Protein AF-A0A6L8VLN7-F1 (afdb_monomer)

Radius of gyration: 15.33 Å; Cα contacts (8 Å, |Δi|>4): 61; chains: 1; bounding box: 36×25×39 Å

Nearest PDB structures (foldseek):
  5o51-assembly1_A  TM=8.908E-01  e=2.111E+00  Aspergillus fumigatus Af293
  6sh9-assembly1_B  TM=7.930E-01  e=3.051E+00  Bifidobacterium longum subsp. longum JCM 1217
  6qfk-assembly1_A  TM=7.607E-01  e=3.244E+00  Bifidobacterium longum
  6rm3-assemb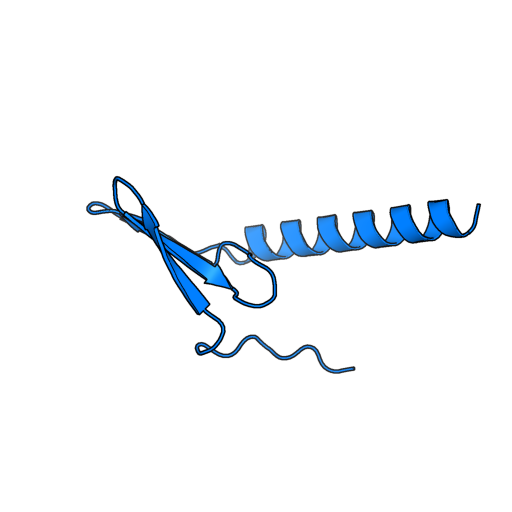ly1_SGG  TM=6.582E-01  e=2.699E+00  Vairimorpha necatrix
  7brs-assembly4_D  TM=4.285E-01  e=3.668E+00  Escherichia coli K-12

Solvent-accessible surface area (backbone atoms only — not comparable to full-atom values): 4054 Å² total; per-residue (Å²): 135,83,78,78,73,82,54,86,82,46,57,45,74,45,81,49,98,72,36,38,40,31,21,32,59,91,75,65,44,75,47,34,40,37,39,95,89,49,76,50,63,61,47,74,67,58,55,51,51,52,53,52,52,52,50,53,51,54,53,52,51,53,55,60,72,77,102

Secondary structure (DSSP, 8-state):
-PPP---TTSEEEEEETTEEEEEETTT--EEEEEESS-EEEPPHHHHHHHHHHHHHHHHHHHHHHT-

Organism: NCBI:txid1465486

Structure (mmCIF, N/CA/C/O backbone):
data_AF-A0A6L8VLN7-F1
#
_entry.id   AF-A0A6L8VLN7-F1
#
loop_
_atom_site.group_PDB
_atom_site.id
_atom_site.type_symbol
_atom_site.label_atom_id
_atom_site.label_alt_id
_atom_site.label_comp_id
_atom_site.label_asym_id
_atom_site.label_entity_id
_atom_site.label_seq_id
_atom_site.pdbx_PDB_ins_code
_atom_site.Cartn_x
_atom_site.Cartn_y
_atom_site.Cartn_z
_atom_site.occupancy
_atom_site.B_iso_or_equiv
_atom_site.auth_seq_id
_atom_site.auth_comp_id
_atom_site.auth_asym_id
_atom_site.auth_atom_id
_atom_site.pdbx_PDB_model_num
ATOM 1 N N . MET A 1 1 ? 0.708 0.758 26.062 1.00 39.97 1 MET A N 1
ATOM 2 C CA . MET A 1 1 ? 0.576 -0.135 24.888 1.00 39.97 1 MET A CA 1
ATOM 3 C C . MET A 1 1 ? 1.718 0.166 23.926 1.00 39.97 1 MET A C 1
ATOM 5 O O . MET A 1 1 ? 1.718 1.227 23.312 1.00 39.97 1 MET A O 1
ATOM 9 N N . ALA A 1 2 ? 2.740 -0.691 23.880 1.00 44.28 2 ALA A N 1
ATOM 10 C CA . ALA A 1 2 ? 3.885 -0.521 22.986 1.00 44.28 2 ALA A CA 1
ATOM 11 C C . ALA A 1 2 ? 3.453 -0.832 21.543 1.00 44.28 2 ALA A C 1
ATOM 13 O O . ALA A 1 2 ? 2.838 -1.868 21.302 1.00 44.28 2 ALA A O 1
ATOM 14 N N . ARG A 1 3 ? 3.731 0.061 20.583 1.00 49.34 3 ARG A N 1
ATOM 15 C CA . ARG A 1 3 ? 3.539 -0.261 19.161 1.00 49.34 3 ARG A CA 1
ATOM 16 C C . ARG A 1 3 ? 4.616 -1.275 18.792 1.00 49.34 3 ARG A C 1
ATOM 18 O O . ARG A 1 3 ? 5.794 -0.936 18.886 1.00 49.34 3 ARG A O 1
ATOM 25 N N . LYS A 1 4 ? 4.220 -2.491 18.397 1.00 51.62 4 LYS A N 1
ATOM 26 C CA . LYS A 1 4 ? 5.120 -3.421 17.708 1.00 51.62 4 LYS A CA 1
ATOM 27 C C . LYS A 1 4 ? 5.746 -2.653 16.547 1.00 51.62 4 LYS A C 1
ATOM 29 O O . LYS A 1 4 ? 5.044 -2.122 15.691 1.00 51.62 4 LYS A O 1
ATOM 34 N N . ILE A 1 5 ? 7.063 -2.517 16.579 1.00 51.91 5 ILE A N 1
ATOM 35 C CA . ILE A 1 5 ? 7.830 -2.080 15.420 1.00 51.91 5 ILE A CA 1
ATOM 36 C C . ILE A 1 5 ? 7.699 -3.253 14.449 1.00 51.91 5 ILE A C 1
ATOM 38 O O . ILE A 1 5 ? 8.080 -4.365 14.816 1.00 51.91 5 ILE A O 1
ATOM 42 N N . SER A 1 6 ? 7.046 -3.037 13.305 1.00 52.06 6 SER A N 1
ATOM 43 C CA . SER A 1 6 ? 6.687 -4.101 12.366 1.00 52.06 6 SER A CA 1
ATOM 44 C C . SER A 1 6 ? 7.893 -4.978 12.056 1.00 52.06 6 SER A C 1
ATOM 46 O O . SER A 1 6 ? 8.931 -4.497 11.588 1.00 52.06 6 SER A O 1
ATOM 48 N N . SER A 1 7 ? 7.765 -6.266 12.380 1.00 50.91 7 SER A N 1
ATOM 49 C CA . SER A 1 7 ? 8.799 -7.241 12.062 1.00 50.91 7 SER A CA 1
ATOM 50 C C . SER A 1 7 ? 8.821 -7.448 10.547 1.00 50.91 7 SER A C 1
ATOM 52 O O . SER A 1 7 ? 7.797 -7.278 9.882 1.00 50.91 7 SER A O 1
ATOM 54 N N . PRO A 1 8 ? 9.977 -7.789 9.954 1.00 58.19 8 PRO A N 1
ATOM 55 C CA . PRO A 1 8 ? 10.071 -8.069 8.519 1.00 58.19 8 PRO A CA 1
ATOM 56 C C . PRO A 1 8 ? 9.107 -9.178 8.055 1.00 58.19 8 PRO A C 1
ATOM 58 O O . PRO A 1 8 ? 8.750 -9.190 6.878 1.00 58.19 8 PRO A O 1
ATOM 61 N N . GLU A 1 9 ? 8.653 -10.022 8.986 1.00 58.03 9 GLU A N 1
ATOM 62 C CA . GLU A 1 9 ? 7.649 -11.082 8.828 1.00 58.03 9 GLU A CA 1
ATOM 63 C C . GLU A 1 9 ? 6.235 -10.560 8.478 1.00 58.03 9 GLU A C 1
ATOM 65 O O . GLU A 1 9 ? 5.446 -11.274 7.869 1.00 58.03 9 GLU A O 1
ATOM 70 N N . ASP A 1 10 ? 5.906 -9.299 8.788 1.00 72.31 10 ASP A N 1
ATOM 71 C CA . ASP A 1 10 ? 4.558 -8.736 8.600 1.00 72.31 10 ASP A CA 1
ATOM 72 C C . ASP A 1 10 ? 4.371 -8.114 7.202 1.00 72.31 10 ASP A C 1
AT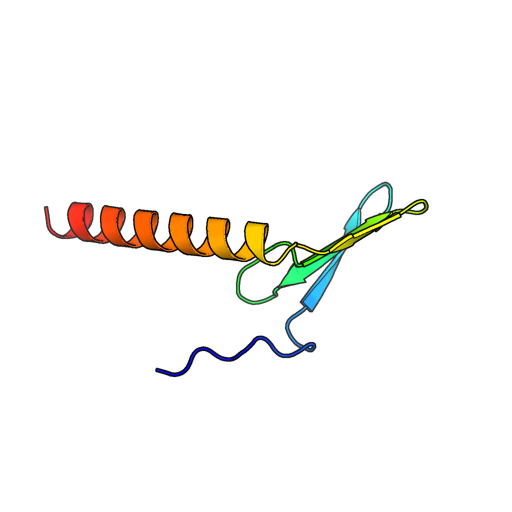OM 74 O O . ASP A 1 10 ? 3.702 -7.091 7.045 1.00 72.31 10 ASP A O 1
ATOM 78 N N . ARG A 1 11 ? 5.012 -8.659 6.162 1.00 79.38 11 ARG A N 1
ATOM 79 C CA . ARG A 1 11 ? 4.991 -8.090 4.803 1.00 79.38 11 ARG A CA 1
ATOM 80 C C . ARG A 1 11 ? 4.328 -9.039 3.817 1.00 79.38 11 ARG A C 1
ATOM 82 O O . ARG A 1 11 ? 4.789 -10.153 3.612 1.00 79.38 11 ARG A O 1
ATOM 89 N N . VAL A 1 12 ? 3.294 -8.554 3.136 1.00 85.06 12 VAL A N 1
ATOM 90 C CA . VAL A 1 12 ? 2.601 -9.279 2.066 1.00 85.06 12 VAL A CA 1
ATOM 91 C C . VAL A 1 12 ? 2.998 -8.6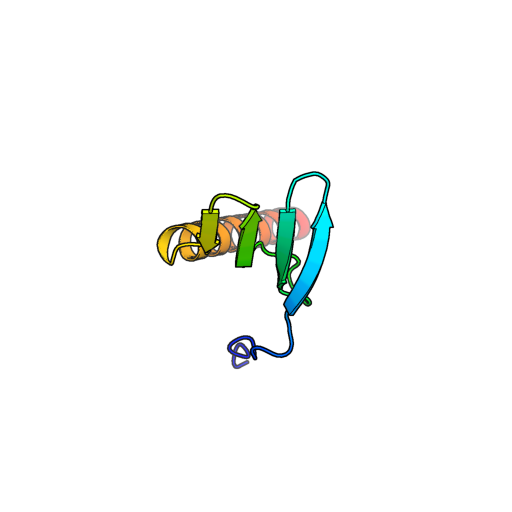79 0.727 1.00 85.06 12 VAL A C 1
ATOM 93 O O . VAL A 1 12 ? 2.809 -7.483 0.492 1.00 85.06 12 VAL A O 1
ATOM 96 N N . SER A 1 13 ? 3.547 -9.501 -0.161 1.00 87.06 13 SER A N 1
ATOM 97 C CA . SER A 1 13 ? 3.830 -9.121 -1.542 1.00 87.06 13 SER A CA 1
ATOM 98 C C . SER A 1 13 ? 2.727 -9.619 -2.472 1.00 87.06 13 SER A C 1
ATOM 100 O O . SER A 1 13 ? 2.252 -10.746 -2.363 1.00 87.06 13 SER A O 1
ATOM 102 N N . SER A 1 14 ? 2.309 -8.769 -3.404 1.00 87.62 14 SER A N 1
ATOM 103 C CA . SER A 1 14 ? 1.410 -9.141 -4.490 1.00 87.62 14 SER A CA 1
ATOM 104 C C . SER A 1 14 ? 2.013 -8.753 -5.832 1.00 87.62 14 SER A C 1
ATOM 106 O O . SER A 1 14 ? 2.593 -7.675 -6.000 1.00 87.62 14 SER A O 1
ATOM 108 N N . GLN A 1 15 ? 1.902 -9.661 -6.796 1.00 88.31 15 GLN A N 1
ATOM 109 C CA . GLN A 1 15 ? 2.364 -9.421 -8.153 1.00 88.31 15 GLN A CA 1
ATOM 110 C C . GLN A 1 15 ? 1.269 -8.704 -8.941 1.00 88.31 15 GLN A C 1
ATOM 112 O O . GLN A 1 15 ? 0.097 -9.075 -8.899 1.00 88.31 15 GLN A O 1
ATOM 117 N N . VAL A 1 16 ? 1.658 -7.660 -9.660 1.00 84.88 16 VAL A N 1
ATOM 118 C CA . VAL A 1 16 ? 0.780 -6.874 -10.527 1.00 84.88 16 VAL A CA 1
ATOM 119 C C . VAL A 1 16 ? 1.400 -6.785 -11.915 1.00 84.88 16 VAL A C 1
ATOM 121 O O . VAL A 1 16 ? 2.600 -7.001 -12.096 1.00 84.88 16 VAL A O 1
ATOM 124 N N . LYS A 1 17 ? 0.598 -6.459 -12.932 1.00 82.44 17 LYS A N 1
ATOM 125 C CA . LYS A 1 17 ? 1.119 -6.286 -14.293 1.00 82.44 17 LYS A CA 1
ATOM 126 C C . LYS A 1 17 ? 2.180 -5.176 -14.292 1.00 82.44 17 LYS A C 1
ATOM 128 O O . LYS A 1 17 ? 1.854 -4.010 -14.097 1.00 82.44 17 LYS A O 1
ATOM 133 N N . GLY A 1 18 ? 3.444 -5.555 -14.492 1.00 83.06 18 GLY A N 1
ATOM 134 C CA . GLY A 1 18 ? 4.588 -4.637 -14.494 1.00 83.06 18 GLY A CA 1
ATOM 135 C C . GLY A 1 18 ? 5.446 -4.619 -13.220 1.00 83.06 18 GLY A C 1
ATOM 136 O O . GLY A 1 18 ? 6.414 -3.857 -13.183 1.00 83.06 18 GLY A O 1
ATOM 137 N N . GLY A 1 19 ? 5.158 -5.444 -12.203 1.00 87.06 19 GLY A N 1
ATOM 138 C CA . GLY A 1 19 ? 6.006 -5.510 -11.010 1.00 87.06 19 GLY A CA 1
ATOM 139 C C . GLY A 1 19 ? 5.423 -6.237 -9.796 1.00 87.06 19 GLY A C 1
ATOM 140 O O . GLY A 1 19 ? 4.455 -6.987 -9.887 1.00 87.06 19 GLY A O 1
ATOM 141 N N . THR A 1 20 ? 6.017 -5.972 -8.637 1.00 89.19 20 THR A N 1
ATOM 142 C CA . THR A 1 20 ? 5.620 -6.496 -7.329 1.00 89.19 20 THR A CA 1
ATOM 143 C C . THR A 1 20 ? 5.373 -5.338 -6.375 1.00 89.19 20 THR A C 1
ATOM 145 O O . THR A 1 20 ? 6.184 -4.418 -6.269 1.00 89.19 20 THR A O 1
ATOM 148 N N . ILE A 1 21 ? 4.257 -5.385 -5.658 1.00 87.06 21 ILE A N 1
ATOM 149 C CA . ILE A 1 21 ? 3.920 -4.429 -4.608 1.00 87.06 21 ILE A CA 1
ATOM 150 C C . ILE A 1 21 ? 4.015 -5.149 -3.268 1.00 87.06 21 ILE A C 1
ATOM 152 O O . ILE A 1 21 ? 3.370 -6.172 -3.070 1.00 87.06 21 ILE A O 1
ATOM 156 N N . THR A 1 22 ? 4.771 -4.588 -2.333 1.00 88.44 22 THR A N 1
ATOM 157 C CA . THR A 1 22 ? 4.883 -5.086 -0.961 1.00 88.44 22 THR A CA 1
ATOM 158 C C . THR A 1 22 ? 4.145 -4.153 -0.014 1.00 88.44 22 THR A C 1
ATOM 160 O O . THR A 1 22 ? 4.363 -2.934 -0.008 1.00 88.44 22 THR A O 1
ATOM 163 N N . ARG A 1 23 ? 3.279 -4.733 0.812 1.00 86.75 23 ARG A N 1
ATOM 164 C CA . ARG A 1 23 ? 2.472 -4.045 1.816 1.00 86.75 23 ARG A CA 1
ATOM 165 C C . ARG A 1 23 ? 2.720 -4.617 3.204 1.00 86.75 23 ARG A C 1
ATOM 167 O O . ARG A 1 23 ? 3.121 -5.764 3.341 1.00 86.75 23 ARG A O 1
ATOM 174 N N . GLU A 1 24 ? 2.468 -3.814 4.225 1.00 83.56 24 GLU A N 1
ATOM 175 C CA . GLU A 1 24 ? 2.406 -4.267 5.614 1.00 83.56 24 GLU A CA 1
ATOM 176 C C . GLU A 1 24 ? 1.094 -5.040 5.830 1.00 83.56 24 GLU A C 1
ATOM 178 O O . GLU A 1 24 ? 0.028 -4.564 5.437 1.00 83.56 24 GLU A O 1
ATOM 183 N N . ALA A 1 25 ? 1.177 -6.231 6.417 1.00 78.00 25 ALA A N 1
ATOM 184 C CA . ALA A 1 25 ? 0.086 -7.192 6.551 1.00 78.00 25 ALA A CA 1
ATOM 185 C C . ALA A 1 25 ? -1.054 -6.653 7.422 1.00 78.00 25 ALA A C 1
ATOM 187 O O . ALA A 1 25 ? -2.216 -6.727 7.035 1.00 78.00 2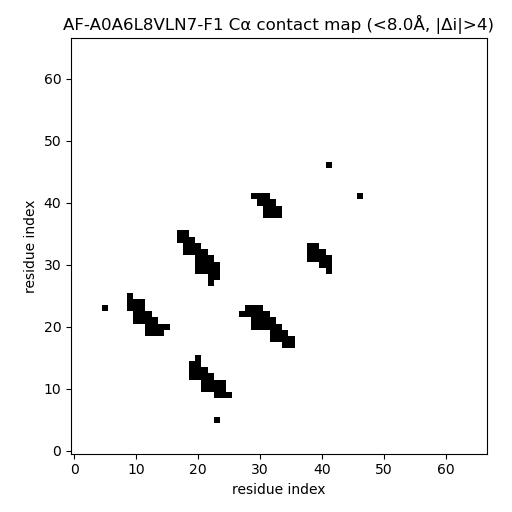5 ALA A O 1
ATOM 188 N N . GLU A 1 26 ? -0.722 -6.056 8.569 1.00 77.00 26 GLU A N 1
ATOM 189 C CA . GLU A 1 26 ? -1.722 -5.548 9.516 1.00 77.00 26 GLU A CA 1
ATOM 190 C C . GLU A 1 26 ? -2.421 -4.277 9.021 1.00 77.00 26 GLU A C 1
ATOM 192 O O . GLU A 1 26 ? -3.613 -4.080 9.244 1.00 77.00 26 GLU A O 1
ATOM 197 N N . SER A 1 27 ? -1.679 -3.377 8.372 1.00 73.44 27 SER A N 1
ATOM 198 C CA . SER A 1 27 ? -2.172 -2.033 8.054 1.00 73.44 27 SER A CA 1
ATOM 199 C C . SER A 1 27 ? -2.550 -1.842 6.583 1.00 73.44 27 SER A C 1
ATOM 201 O O . SER A 1 27 ? -3.135 -0.817 6.224 1.00 73.44 27 SER A O 1
ATOM 203 N N . GLY A 1 28 ? -2.159 -2.775 5.708 1.00 75.81 28 GLY A N 1
ATOM 204 C CA . GLY A 1 28 ? -2.273 -2.657 4.253 1.00 75.81 28 GLY A CA 1
ATOM 205 C C . GLY A 1 28 ? -1.400 -1.554 3.636 1.00 75.81 28 GLY A C 1
ATOM 206 O O . GLY A 1 28 ? -1.530 -1.261 2.438 1.00 75.81 28 GLY A O 1
ATOM 207 N N . ARG A 1 29 ? -0.526 -0.911 4.428 1.00 74.06 29 ARG A N 1
ATOM 208 C CA . ARG A 1 29 ? 0.307 0.216 3.984 1.00 74.06 29 ARG A CA 1
ATO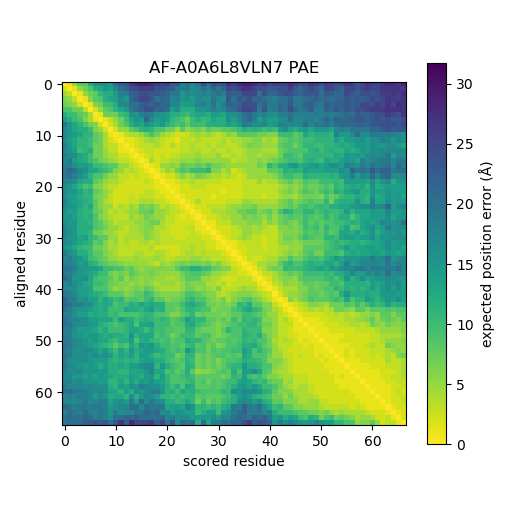M 209 C C . ARG A 1 29 ? 1.326 -0.225 2.951 1.00 74.06 29 ARG A C 1
ATOM 211 O O . ARG A 1 29 ? 1.943 -1.271 3.091 1.00 74.06 29 ARG A O 1
ATOM 218 N N . LEU A 1 30 ? 1.545 0.614 1.942 1.00 80.31 30 LEU A N 1
ATOM 219 C CA . LEU A 1 30 ? 2.589 0.402 0.942 1.00 80.31 30 LEU A CA 1
ATOM 220 C C . LEU A 1 30 ? 3.970 0.561 1.581 1.00 80.31 30 LEU A C 1
ATOM 222 O O . LEU A 1 30 ? 4.288 1.617 2.126 1.00 80.31 30 LEU A O 1
ATOM 226 N N . VAL A 1 31 ? 4.780 -0.490 1.487 1.00 83.25 31 VAL A N 1
ATOM 227 C CA . VAL A 1 31 ? 6.158 -0.527 1.992 1.00 83.25 31 VAL A CA 1
ATOM 228 C C . VAL A 1 31 ? 7.132 -0.354 0.835 1.00 83.25 31 VAL A C 1
ATOM 230 O O . VAL A 1 31 ? 8.097 0.407 0.931 1.00 83.25 31 VAL A O 1
ATOM 233 N N . GLU A 1 32 ? 6.875 -1.047 -0.273 1.00 84.12 32 GLU A N 1
ATOM 234 C CA . GLU A 1 32 ? 7.794 -1.095 -1.401 1.00 84.12 32 GLU A CA 1
ATOM 235 C C . GLU A 1 32 ? 7.062 -1.406 -2.707 1.00 84.12 32 GLU A C 1
ATOM 237 O O . GLU A 1 32 ? 6.106 -2.177 -2.730 1.00 84.12 32 GLU A O 1
ATOM 242 N N . VAL A 1 33 ? 7.531 -0.811 -3.800 1.00 86.12 33 VAL A N 1
ATOM 243 C CA . VAL A 1 33 ? 7.112 -1.142 -5.161 1.00 86.12 33 VAL A CA 1
ATOM 244 C C . VAL A 1 33 ? 8.357 -1.483 -5.962 1.00 86.12 33 VAL A C 1
ATOM 246 O O . VAL A 1 33 ? 9.320 -0.716 -5.999 1.00 86.12 33 VAL A O 1
ATOM 249 N N . MET A 1 34 ? 8.337 -2.643 -6.601 1.00 87.44 34 MET A N 1
ATOM 250 C CA . MET A 1 34 ? 9.406 -3.136 -7.452 1.00 87.44 34 MET A CA 1
ATOM 251 C C . MET A 1 34 ? 8.864 -3.314 -8.864 1.00 87.44 34 MET A C 1
ATOM 253 O O . MET A 1 34 ? 7.841 -3.952 -9.064 1.00 87.44 34 MET A O 1
ATOM 257 N N . THR A 1 35 ? 9.550 -2.758 -9.847 1.00 87.25 35 THR A N 1
ATOM 258 C CA . THR A 1 35 ? 9.289 -2.958 -11.275 1.00 87.25 35 THR A CA 1
ATOM 259 C C . THR A 1 35 ? 10.553 -3.512 -11.925 1.00 87.25 35 THR A C 1
ATOM 261 O O . THR A 1 35 ? 11.616 -3.518 -11.307 1.00 87.25 35 THR A O 1
ATOM 264 N N . ALA A 1 36 ? 10.478 -3.929 -13.189 1.00 81.25 36 ALA A N 1
ATOM 265 C CA . ALA A 1 36 ? 11.660 -4.393 -13.924 1.00 81.25 36 ALA A CA 1
ATOM 266 C C . ALA A 1 36 ? 12.782 -3.336 -14.019 1.00 81.25 36 ALA A C 1
ATOM 268 O O . ALA A 1 36 ? 13.937 -3.687 -14.231 1.00 81.25 36 ALA A O 1
ATOM 269 N N . LYS A 1 37 ? 12.448 -2.045 -13.875 1.00 82.75 37 LYS A N 1
ATOM 270 C CA . LYS A 1 37 ? 13.386 -0.926 -14.046 1.00 82.75 37 LYS A CA 1
ATOM 271 C C . LYS A 1 37 ? 13.789 -0.251 -12.736 1.00 82.75 37 LYS A C 1
ATOM 273 O O . LYS A 1 37 ? 14.791 0.454 -12.710 1.00 82.75 37 LYS A O 1
ATOM 278 N N . SER A 1 38 ? 13.002 -0.390 -11.669 1.00 80.00 38 SER A N 1
ATOM 279 C CA . SER A 1 38 ? 13.224 0.375 -10.440 1.00 80.00 38 SER A CA 1
ATOM 280 C C . SER A 1 38 ? 12.619 -0.274 -9.203 1.00 80.00 38 SER A C 1
ATOM 282 O O . SER A 1 38 ? 11.642 -1.020 -9.269 1.00 80.00 38 SER A O 1
ATOM 284 N N . ARG A 1 39 ? 13.188 0.070 -8.046 1.00 84.69 39 ARG A N 1
ATOM 285 C CA . ARG A 1 39 ? 12.707 -0.321 -6.722 1.00 84.69 39 ARG A CA 1
ATOM 286 C C . ARG A 1 39 ? 12.547 0.932 -5.871 1.00 84.69 39 ARG A C 1
ATOM 288 O O . ARG A 1 39 ? 13.526 1.626 -5.615 1.00 84.69 39 ARG A O 1
ATOM 295 N N . ILE A 1 40 ? 11.321 1.227 -5.448 1.00 82.44 40 ILE A N 1
ATOM 296 C CA . ILE A 1 40 ? 10.992 2.422 -4.665 1.00 82.44 40 ILE A CA 1
ATOM 297 C C . ILE A 1 40 ? 10.425 1.987 -3.318 1.00 82.44 40 ILE A C 1
ATOM 299 O O . ILE A 1 40 ? 9.420 1.280 -3.249 1.00 82.44 40 ILE A O 1
ATOM 303 N N . ARG A 1 41 ? 11.068 2.433 -2.237 1.00 82.81 41 ARG A N 1
ATOM 304 C CA . ARG A 1 41 ? 10.607 2.222 -0.859 1.00 82.81 41 ARG A CA 1
ATOM 305 C C . ARG A 1 41 ? 9.844 3.437 -0.361 1.00 82.81 41 ARG A C 1
ATOM 307 O O . ARG A 1 41 ? 10.174 4.568 -0.717 1.00 82.81 41 ARG A O 1
ATOM 314 N N . ALA A 1 42 ? 8.858 3.206 0.500 1.00 75.00 42 ALA A N 1
ATOM 315 C CA . ALA A 1 42 ? 8.180 4.288 1.197 1.00 75.00 42 ALA A CA 1
ATOM 316 C C . ALA A 1 42 ? 9.205 5.104 2.004 1.00 75.00 42 ALA A C 1
ATOM 318 O O . ALA A 1 42 ? 9.926 4.569 2.849 1.00 75.00 42 ALA A O 1
ATOM 319 N N . SER A 1 43 ? 9.292 6.406 1.722 1.00 75.75 43 SER A N 1
ATOM 320 C CA . SER A 1 43 ? 10.198 7.295 2.444 1.00 75.75 43 SER A CA 1
ATOM 321 C C . SER A 1 43 ? 9.691 7.535 3.871 1.00 75.75 43 SER A C 1
ATOM 323 O O . SER A 1 43 ? 8.487 7.465 4.149 1.00 75.75 43 SER A O 1
ATOM 325 N N . LYS A 1 44 ? 10.603 7.884 4.789 1.00 69.19 44 LYS A N 1
ATOM 326 C CA . LYS A 1 44 ? 10.249 8.243 6.176 1.00 69.19 44 LYS A CA 1
ATOM 327 C C . LYS A 1 44 ? 9.225 9.391 6.235 1.00 69.19 44 LYS A C 1
ATOM 329 O O . LYS A 1 44 ? 8.369 9.400 7.116 1.00 69.19 44 LYS A O 1
ATOM 334 N N . GLN A 1 45 ? 9.277 10.320 5.277 1.00 74.25 45 GLN A N 1
ATOM 335 C CA . GLN A 1 45 ? 8.357 11.457 5.179 1.00 74.25 45 GLN A CA 1
ATOM 336 C C . GLN A 1 45 ? 6.948 11.040 4.731 1.00 74.25 45 GLN A C 1
ATOM 338 O O . GLN A 1 45 ? 5.950 11.534 5.254 1.00 74.25 45 GLN A O 1
ATOM 343 N N . SER A 1 46 ? 6.838 10.087 3.804 1.00 67.81 46 SER A N 1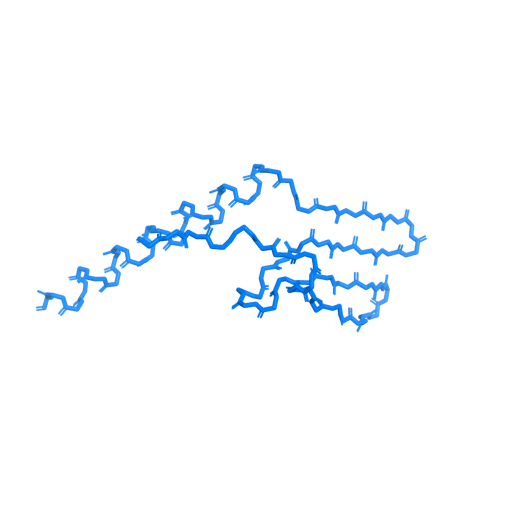
ATOM 344 C CA . SER A 1 46 ? 5.537 9.538 3.408 1.00 67.81 46 SER A CA 1
ATOM 345 C C . SER A 1 46 ? 4.878 8.789 4.570 1.00 67.81 46 SER A C 1
ATOM 347 O O . SER A 1 46 ? 3.687 8.966 4.826 1.00 67.81 46 SER A O 1
ATOM 349 N N . ALA A 1 47 ? 5.659 8.014 5.330 1.00 69.56 47 ALA A N 1
ATOM 350 C CA . ALA A 1 47 ? 5.162 7.290 6.498 1.00 69.56 47 ALA A CA 1
ATOM 351 C C . ALA A 1 47 ? 4.627 8.229 7.599 1.00 69.56 47 ALA A C 1
ATOM 353 O O . ALA A 1 47 ? 3.559 7.971 8.165 1.00 69.56 47 ALA A O 1
ATOM 354 N N . SER A 1 48 ? 5.322 9.340 7.880 1.00 71.75 48 SER A N 1
ATOM 355 C CA . SER A 1 48 ? 4.880 10.316 8.888 1.00 71.75 48 SER A CA 1
ATOM 356 C C . SER A 1 48 ? 3.598 11.045 8.473 1.00 71.75 48 SER A C 1
ATOM 358 O O . SER A 1 48 ? 2.693 11.210 9.296 1.00 71.75 48 SER A O 1
ATOM 360 N N . SER A 1 49 ? 3.464 11.397 7.190 1.00 75.94 49 SER A N 1
ATOM 361 C CA . SER A 1 49 ? 2.258 12.036 6.645 1.00 75.94 49 SER A CA 1
ATOM 362 C C . SER A 1 49 ? 1.016 11.137 6.756 1.00 75.94 49 SER A C 1
ATOM 364 O O . SER A 1 49 ? -0.052 11.574 7.206 1.00 75.94 49 SER A O 1
ATOM 366 N N . VAL A 1 50 ? 1.159 9.844 6.443 1.00 78.62 50 VAL A N 1
ATOM 367 C CA . VAL A 1 50 ? 0.075 8.858 6.592 1.00 78.62 50 VAL A CA 1
ATOM 368 C C . VAL A 1 50 ? -0.334 8.706 8.061 1.00 78.62 50 VAL A C 1
ATOM 370 O O . VAL A 1 50 ? -1.527 8.697 8.375 1.00 78.62 50 VAL A O 1
ATOM 373 N N . ALA A 1 51 ? 0.628 8.642 8.986 1.00 76.19 51 ALA A N 1
ATOM 374 C CA . ALA A 1 51 ? 0.346 8.534 10.418 1.00 76.19 51 ALA A CA 1
ATOM 375 C C . ALA A 1 51 ? -0.384 9.771 10.975 1.00 76.19 51 ALA A C 1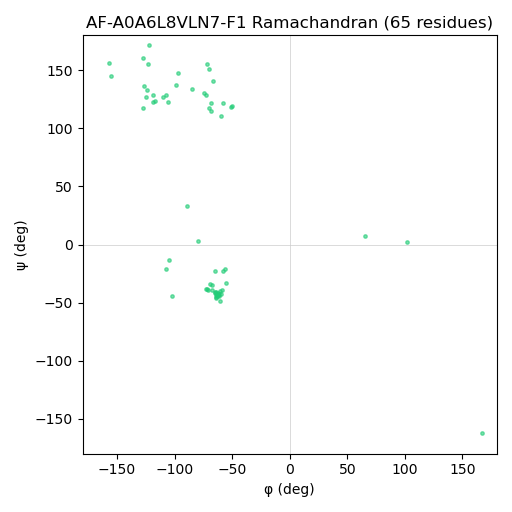
ATOM 377 O O . ALA A 1 51 ? -1.335 9.634 11.756 1.00 76.19 51 ALA A O 1
ATOM 378 N N . ALA A 1 52 ? 0.016 10.971 10.544 1.00 75.19 52 ALA A N 1
ATOM 379 C CA . ALA A 1 52 ? -0.637 12.219 10.927 1.00 75.19 52 ALA A CA 1
ATOM 380 C C . ALA A 1 52 ? -2.087 12.272 10.418 1.00 75.19 52 ALA A C 1
ATOM 382 O O . ALA A 1 52 ? -3.007 12.585 11.176 1.00 75.19 52 ALA A O 1
ATOM 383 N N . THR A 1 53 ? -2.309 11.897 9.157 1.00 83.12 53 THR A N 1
ATOM 384 C CA . THR A 1 53 ? -3.645 11.865 8.541 1.00 83.12 53 THR A CA 1
ATOM 385 C C . THR A 1 53 ? -4.556 10.844 9.222 1.00 83.12 53 THR A C 1
ATOM 387 O O . THR A 1 53 ? -5.698 11.158 9.560 1.00 83.12 53 THR A O 1
ATOM 390 N N . SER A 1 54 ? -4.039 9.645 9.512 1.00 80.00 54 SER A N 1
ATOM 391 C CA . SER A 1 54 ? -4.780 8.607 10.237 1.00 80.00 54 SER A CA 1
ATOM 392 C C . SER A 1 54 ? -5.201 9.078 11.630 1.00 80.00 54 SER A C 1
ATOM 394 O O . SER A 1 54 ? -6.345 8.870 12.026 1.00 80.00 54 SER A O 1
ATOM 396 N N . SER A 1 55 ? -4.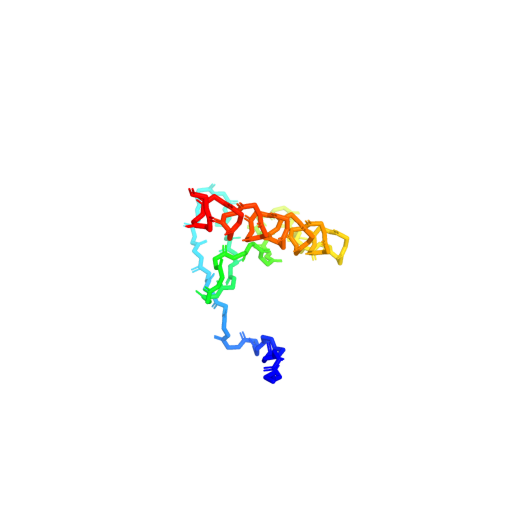307 9.756 12.356 1.00 82.19 55 SER A N 1
ATOM 397 C CA . SER A 1 55 ? -4.607 10.299 13.688 1.00 82.19 55 SER A CA 1
ATOM 398 C C . SER A 1 55 ? -5.724 11.346 13.636 1.00 82.19 55 SER A C 1
ATOM 400 O O . SER A 1 55 ? -6.652 11.299 14.445 1.00 82.19 55 SER A O 1
ATOM 402 N N . LYS A 1 56 ? -5.682 12.250 12.646 1.00 89.50 56 LYS A N 1
ATOM 403 C CA . LYS A 1 56 ? -6.732 13.259 12.426 1.00 89.50 56 LYS A CA 1
ATOM 404 C C . LYS A 1 56 ? -8.087 12.614 12.130 1.00 89.50 56 LYS A C 1
ATOM 406 O O . LYS A 1 56 ? -9.087 13.017 12.720 1.00 89.50 56 LYS A O 1
ATOM 411 N N . ARG A 1 57 ? -8.120 11.588 11.271 1.00 87.81 57 ARG A N 1
ATOM 412 C CA . ARG A 1 57 ? -9.350 10.848 10.947 1.00 87.81 57 ARG A CA 1
ATOM 413 C C . ARG A 1 57 ? -9.947 10.182 12.184 1.00 87.81 57 ARG A C 1
ATOM 415 O O . ARG A 1 57 ? -11.130 10.361 12.449 1.00 87.81 57 ARG A O 1
ATOM 422 N N . SER A 1 58 ? -9.139 9.471 12.969 1.00 87.81 58 SER A N 1
ATOM 423 C CA . SER A 1 58 ? -9.616 8.824 14.196 1.00 87.81 58 SER A CA 1
ATOM 424 C C . SER A 1 58 ? -10.164 9.833 15.206 1.00 87.81 58 SER A C 1
ATOM 426 O O . SER A 1 58 ? -11.197 9.585 15.823 1.00 87.81 58 SER A O 1
ATOM 428 N N . ALA A 1 59 ? -9.514 10.990 15.359 1.00 87.44 59 ALA A N 1
ATOM 429 C CA . ALA A 1 59 ? -10.005 12.056 16.228 1.00 87.44 59 ALA A CA 1
ATOM 430 C C . ALA A 1 59 ? -11.341 12.642 15.735 1.00 87.44 59 ALA A C 1
ATOM 432 O O . ALA A 1 59 ? -12.240 12.870 16.541 1.00 87.44 59 ALA A O 1
ATOM 433 N N . ALA A 1 60 ? -11.493 12.850 14.424 1.00 91.00 60 ALA A N 1
ATOM 434 C CA . ALA A 1 60 ? -12.744 13.322 13.836 1.00 91.00 60 ALA A CA 1
ATOM 435 C C . ALA A 1 60 ? -13.889 12.321 14.049 1.00 91.00 60 ALA A C 1
ATOM 437 O O . ALA A 1 60 ? -14.966 12.716 14.482 1.00 91.00 60 ALA A O 1
ATOM 438 N N . LEU A 1 61 ? -13.641 11.025 13.834 1.00 93.88 61 LEU A N 1
ATOM 439 C CA . LEU A 1 61 ? -14.639 9.976 14.064 1.00 93.88 61 LEU A CA 1
ATOM 440 C C . LEU A 1 61 ? -15.085 9.917 15.530 1.00 93.88 61 LEU A C 1
ATOM 442 O O . LEU A 1 61 ? -16.280 9.857 15.793 1.00 93.88 61 LEU A O 1
ATOM 446 N N . LYS A 1 62 ? -14.155 10.024 16.491 1.00 91.50 62 LYS A N 1
ATOM 447 C CA . LYS A 1 62 ? -14.506 10.097 17.922 1.00 91.50 62 LYS A CA 1
ATOM 448 C C . LYS A 1 62 ? -15.421 11.281 18.241 1.00 91.50 62 LYS A C 1
ATOM 450 O O . LYS A 1 62 ? -16.339 11.144 19.037 1.00 91.50 62 LYS A O 1
ATOM 455 N N . ARG A 1 63 ? -15.188 12.437 17.611 1.00 88.88 63 ARG A N 1
ATOM 456 C CA . ARG A 1 63 ? -16.047 13.620 17.785 1.00 88.88 63 ARG A CA 1
ATOM 457 C C . ARG A 1 63 ? -17.444 13.419 17.209 1.00 88.88 63 ARG A C 1
ATOM 459 O O . ARG A 1 63 ? -18.380 13.956 17.778 1.00 88.88 63 ARG A O 1
ATOM 466 N N . LEU A 1 64 ? -17.571 12.689 16.100 1.00 90.44 64 LEU A N 1
ATOM 467 C CA . LEU A 1 64 ? -18.871 12.379 15.502 1.00 90.44 64 LEU A CA 1
ATOM 468 C C . LEU A 1 64 ? -19.666 11.380 16.343 1.00 90.44 64 LEU A C 1
ATOM 470 O O . LEU A 1 64 ? -20.864 11.551 16.469 1.00 90.44 64 LEU A O 1
ATOM 474 N N . VAL A 1 65 ? -19.009 10.371 16.923 1.00 90.12 65 VAL A N 1
ATOM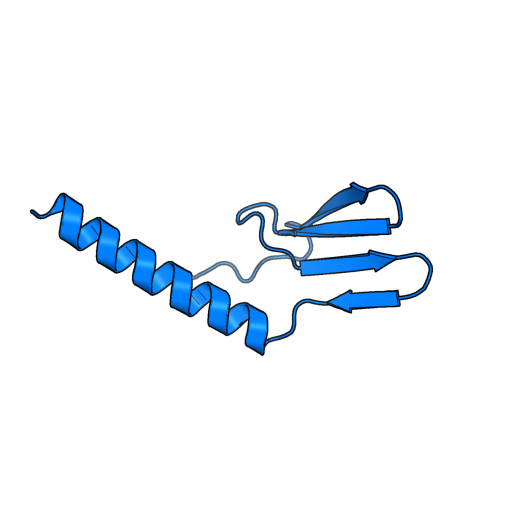 475 C CA . VAL A 1 65 ? -19.671 9.376 17.789 1.00 90.12 65 VAL A CA 1
ATOM 476 C C . VAL A 1 65 ? -20.139 9.984 19.114 1.00 90.12 65 VAL A C 1
ATOM 478 O O . VAL A 1 65 ? -21.166 9.582 19.639 1.00 90.12 65 VAL A O 1
ATOM 481 N N . ASN A 1 66 ? -19.396 10.950 19.659 1.00 80.81 66 ASN A N 1
ATOM 482 C CA . ASN A 1 66 ? -19.767 11.644 20.898 1.00 80.81 66 ASN A CA 1
ATOM 483 C C . ASN A 1 66 ? -20.821 12.751 20.693 1.00 80.81 66 ASN A C 1
ATOM 485 O O . ASN A 1 66 ? -21.091 13.500 21.632 1.00 80.81 66 ASN A O 1
ATOM 489 N N . ARG A 1 67 ? -21.327 12.916 19.470 1.00 73.50 67 ARG A N 1
ATOM 490 C CA . ARG A 1 67 ? -22.327 13.914 19.087 1.00 73.50 67 ARG A CA 1
ATOM 491 C C . ARG A 1 67 ? -23.686 13.253 18.957 1.00 73.50 67 ARG A C 1
ATOM 493 O O . ARG A 1 67 ? -24.663 13.936 19.322 1.00 73.50 67 ARG A O 1
#

pLDDT: mean 77.86, std 12.38, range [39.97, 93.88]

Sequence (67 aa):
MARKISSPEDRVSSQVKGGTITREAESGRLVEVMTAKSRIRASKQSASSVAATSSKRSAALKRLVNR

Mean predicted aligned error: 9.92 Å

Foldseek 3Di:
DDPPPQDPVQWDWDDDVFWIWIAGNPPRHTAWTDGPVDIDGQDPVNVVVVVVVVVVVVVVVVVVVVD